Protein AF-A0A087TLQ4-F1 (afdb_monomer_lite)

Organism: Stegodyphus mimosarum (NCBI:txid407821)

Structure (mmCIF, N/CA/C/O backbone):
data_AF-A0A087TLQ4-F1
#
_entry.id   AF-A0A087TLQ4-F1
#
loop_
_atom_site.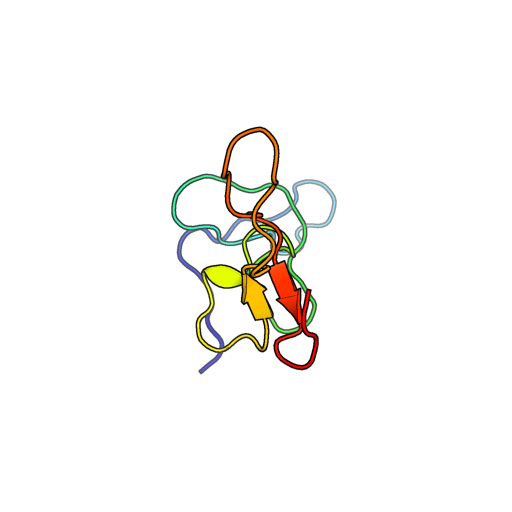group_PDB
_atom_site.id
_atom_site.type_symbol
_atom_site.label_atom_id
_atom_site.label_alt_id
_atom_site.label_comp_id
_atom_site.label_asym_id
_atom_site.label_entity_id
_atom_site.label_seq_id
_atom_site.pdbx_PDB_ins_code
_atom_site.Cartn_x
_atom_site.Cartn_y
_atom_site.Cartn_z
_atom_site.occupancy
_atom_site.B_iso_or_equiv
_atom_site.auth_seq_id
_atom_site.auth_comp_id
_atom_site.auth_asym_id
_atom_site.auth_atom_id
_atom_site.pdbx_PDB_model_num
ATOM 1 N N . MET A 1 1 ? -8.323 -15.662 -10.436 1.00 48.75 1 MET A N 1
ATOM 2 C CA . MET A 1 1 ? -7.653 -14.692 -11.330 1.00 48.75 1 MET A CA 1
ATOM 3 C C . MET A 1 1 ? -6.648 -13.926 -10.490 1.00 48.75 1 MET A C 1
ATOM 5 O O . MET A 1 1 ? -7.039 -13.389 -9.463 1.00 48.75 1 MET A O 1
ATOM 9 N N . MET A 1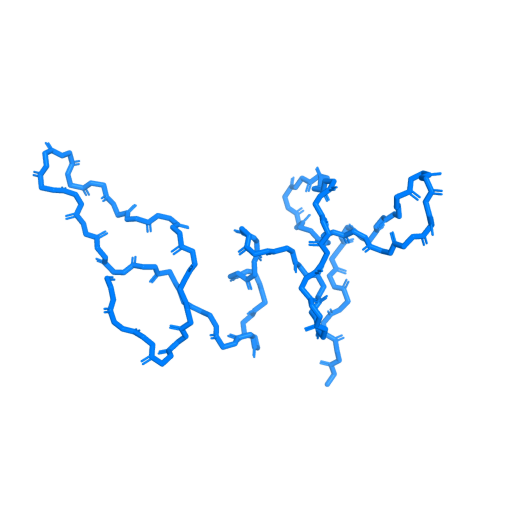 2 ? -5.364 -13.972 -10.839 1.00 55.78 2 MET A N 1
ATOM 10 C CA . MET A 1 2 ? -4.311 -13.255 -10.113 1.00 55.78 2 MET A CA 1
ATOM 11 C C . MET A 1 2 ? -4.451 -11.762 -10.428 1.00 55.78 2 MET A C 1
ATOM 13 O O . MET A 1 2 ? 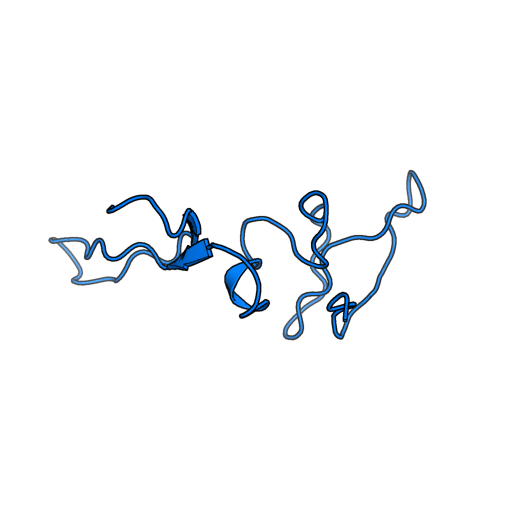-4.442 -11.388 -11.597 1.00 55.78 2 MET A O 1
ATOM 17 N N . PHE A 1 3 ? -4.641 -10.908 -9.423 1.00 65.25 3 PHE A N 1
ATOM 18 C CA . PHE A 1 3 ? -4.732 -9.466 -9.648 1.00 65.25 3 PHE A CA 1
ATOM 19 C C . PHE A 1 3 ? -3.352 -8.949 -10.073 1.00 65.25 3 PHE A C 1
ATOM 21 O O . PHE A 1 3 ? -2.434 -8.950 -9.260 1.00 65.25 3 PHE A O 1
ATOM 28 N N . GLU A 1 4 ? -3.171 -8.539 -11.331 1.00 64.88 4 GLU A N 1
ATOM 29 C CA . GLU A 1 4 ? -1.857 -8.084 -11.832 1.00 64.88 4 GLU A CA 1
ATOM 30 C C . GLU A 1 4 ? -1.547 -6.610 -11.482 1.00 64.88 4 GLU A C 1
ATOM 32 O O . GLU A 1 4 ? -0.384 -6.181 -11.444 1.00 64.88 4 GLU A O 1
ATOM 37 N N . GLY A 1 5 ? -2.580 -5.851 -11.100 1.00 68.38 5 GLY A N 1
ATOM 38 C CA . GLY A 1 5 ? -2.496 -4.427 -10.779 1.00 68.38 5 GLY A CA 1
ATOM 39 C C . GLY A 1 5 ? -2.427 -3.526 -12.016 1.00 68.38 5 GLY A C 1
ATOM 40 O O . GLY A 1 5 ? -2.345 -4.008 -13.139 1.00 68.38 5 GLY A O 1
ATOM 41 N N . LYS A 1 6 ? -2.494 -2.201 -11.818 1.00 75.38 6 LYS A N 1
ATOM 42 C CA . LYS A 1 6 ? -2.581 -1.229 -12.929 1.00 75.38 6 LYS A CA 1
ATOM 43 C C . LYS A 1 6 ? -1.224 -0.655 -13.349 1.00 75.38 6 LYS A C 1
ATOM 45 O O . LYS A 1 6 ? -0.995 -0.431 -14.529 1.00 75.38 6 LYS A O 1
ATOM 50 N N . HIS A 1 7 ? -0.309 -0.449 -12.398 1.00 82.81 7 HIS A N 1
ATOM 51 C CA . HIS A 1 7 ? 1.014 0.145 -12.649 1.00 82.81 7 HIS A CA 1
ATOM 52 C C . HIS A 1 7 ? 2.157 -0.856 -12.470 1.00 82.81 7 HIS A C 1
ATOM 54 O O . HIS A 1 7 ? 3.009 -0.728 -11.583 1.00 82.81 7 HIS A O 1
ATOM 60 N N . ILE A 1 8 ? 2.171 -1.875 -13.325 1.00 85.31 8 ILE A N 1
ATOM 61 C CA . ILE A 1 8 ? 3.232 -2.881 -13.342 1.00 85.31 8 ILE A CA 1
ATOM 62 C C . ILE A 1 8 ? 4.534 -2.226 -13.802 1.00 85.31 8 ILE A C 1
ATOM 64 O O . ILE A 1 8 ? 4.615 -1.648 -14.881 1.00 85.31 8 ILE A O 1
ATOM 68 N N . HIS A 1 9 ? 5.566 -2.323 -12.973 1.00 90.31 9 HIS A N 1
ATOM 69 C CA . HIS A 1 9 ? 6.910 -1.870 -13.304 1.00 90.31 9 HIS A CA 1
ATOM 70 C C . HIS A 1 9 ? 7.938 -2.754 -12.604 1.00 90.31 9 HIS A C 1
ATOM 72 O O . HIS A 1 9 ? 7.615 -3.493 -11.670 1.00 90.31 9 HIS A O 1
ATOM 78 N N . TYR A 1 10 ? 9.184 -2.684 -13.062 1.00 91.25 10 TYR A N 1
ATOM 79 C CA . TYR A 1 10 ? 10.239 -3.600 -12.648 1.00 91.25 10 TYR A CA 1
ATOM 80 C C . TYR A 1 10 ? 11.385 -2.850 -11.981 1.00 91.25 10 TYR A C 1
ATOM 82 O O . TYR A 1 10 ? 11.648 -1.682 -12.270 1.00 91.25 10 TYR A O 1
ATOM 90 N N . SER A 1 11 ? 12.078 -3.527 -11.070 1.00 89.62 11 SER A N 1
ATOM 91 C CA . SER A 1 11 ? 13.288 -2.979 -10.467 1.00 89.62 11 SER A CA 1
ATOM 92 C C . SER A 1 11 ? 14.409 -2.888 -11.506 1.00 89.62 11 SER A C 1
ATOM 94 O O . SER A 1 11 ? 14.671 -3.884 -12.184 1.00 89.62 11 SER A O 1
ATOM 96 N N . PRO A 1 12 ? 15.139 -1.762 -11.589 1.00 88.94 12 PRO A N 1
ATOM 97 C CA . PRO A 1 12 ? 16.262 -1.634 -12.516 1.00 88.94 12 PRO A CA 1
ATOM 98 C C . PRO A 1 12 ? 17.437 -2.557 -12.155 1.00 88.94 12 PRO A C 1
ATOM 100 O O . PRO A 1 12 ? 18.253 -2.862 -13.014 1.00 88.94 12 PRO A O 1
ATOM 103 N N . VAL A 1 13 ? 17.514 -3.027 -10.903 1.00 90.06 13 VAL A N 1
ATOM 104 C CA . VAL A 1 13 ? 18.639 -3.838 -10.408 1.00 90.06 13 VAL A CA 1
ATOM 105 C C . VAL A 1 13 ? 18.476 -5.316 -10.754 1.00 90.06 13 VAL A C 1
ATOM 107 O O . VAL A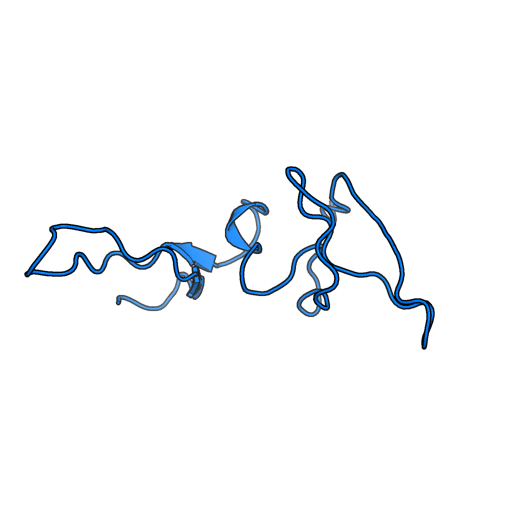 1 13 ? 19.428 -5.974 -11.149 1.00 90.06 13 VAL A O 1
ATOM 110 N N . ASN A 1 14 ? 17.272 -5.864 -10.580 1.00 91.06 14 ASN A N 1
ATOM 111 C CA . ASN A 1 14 ? 17.034 -7.310 -10.679 1.00 91.06 14 ASN A CA 1
ATOM 112 C C . ASN A 1 14 ? 15.880 -7.686 -11.618 1.00 91.06 14 ASN A C 1
ATOM 114 O O . ASN A 1 14 ? 15.503 -8.855 -11.664 1.00 91.06 14 ASN A O 1
ATOM 118 N N . LYS A 1 15 ? 15.295 -6.709 -12.326 1.00 89.25 15 LYS A N 1
ATOM 119 C CA . LYS A 1 15 ? 14.155 -6.879 -13.241 1.00 89.25 15 LYS A CA 1
ATOM 120 C C . LYS A 1 15 ? 12.953 -7.611 -12.621 1.00 89.25 15 LYS A C 1
ATOM 122 O O . LYS A 1 15 ? 12.110 -8.127 -13.345 1.00 89.25 15 LYS A O 1
ATOM 127 N N . LYS A 1 16 ? 12.833 -7.650 -11.286 1.00 89.50 16 LYS A N 1
ATOM 128 C CA . LYS A 1 16 ? 11.674 -8.241 -10.601 1.00 89.50 16 LYS A CA 1
ATOM 129 C C . LYS A 1 16 ? 10.516 -7.247 -10.543 1.00 89.50 16 LYS A C 1
ATOM 131 O O . LYS A 1 16 ? 10.764 -6.045 -10.400 1.00 89.50 16 LYS A O 1
ATOM 136 N N . PRO A 1 17 ? 9.266 -7.732 -10.615 1.00 89.25 17 PRO A N 1
ATOM 137 C CA . PRO A 1 17 ? 8.100 -6.868 -10.580 1.00 89.25 17 PRO A CA 1
ATOM 138 C C . PRO A 1 17 ? 7.936 -6.195 -9.207 1.00 89.25 17 PRO A C 1
ATOM 140 O O . PRO A 1 17 ? 8.090 -6.818 -8.152 1.00 89.25 17 PRO A O 1
ATOM 143 N N . LEU A 1 18 ? 7.622 -4.903 -9.234 1.00 93.31 18 LEU A N 1
ATOM 144 C CA . LEU A 1 18 ? 7.407 -4.039 -8.074 1.00 93.31 18 LEU A CA 1
ATOM 145 C C . LEU A 1 18 ? 5.917 -3.750 -7.875 1.00 93.31 18 LEU A C 1
ATOM 147 O O . LEU A 1 18 ? 5.074 -4.126 -8.687 1.00 93.31 18 LEU A O 1
ATOM 151 N N . CYS A 1 19 ? 5.585 -3.134 -6.745 1.00 93.94 19 CYS A N 1
ATOM 152 C CA . CYS A 1 19 ? 4.217 -2.852 -6.330 1.00 93.94 19 CYS A CA 1
ATOM 153 C C . CYS A 1 19 ? 3.407 -2.119 -7.415 1.00 93.94 19 CYS A C 1
ATOM 155 O O . CYS A 1 19 ? 3.740 -0.996 -7.788 1.00 93.94 19 CYS A O 1
ATOM 157 N N . SER A 1 20 ? 2.281 -2.697 -7.831 1.00 92.56 20 SER A N 1
ATOM 158 C CA . SER A 1 20 ? 1.423 -2.174 -8.905 1.00 92.56 20 SER A CA 1
ATOM 159 C C . SER A 1 20 ? 0.410 -1.111 -8.455 1.00 92.56 20 SER A C 1
ATOM 161 O O . SER A 1 20 ? -0.708 -1.077 -8.971 1.00 92.56 20 SER A O 1
ATOM 163 N N . TYR A 1 21 ? 0.770 -0.267 -7.483 1.00 92.25 21 TYR A N 1
ATOM 164 C CA . TYR A 1 21 ? -0.162 0.676 -6.851 1.00 92.25 21 TYR A CA 1
ATOM 165 C C . TYR A 1 21 ? -0.769 1.657 -7.862 1.00 92.25 21 TYR A C 1
ATOM 167 O O . TYR A 1 21 ? -0.053 2.317 -8.619 1.00 92.25 21 TYR A O 1
ATOM 175 N N . SER A 1 22 ? -2.095 1.774 -7.857 1.00 88.50 22 SER A N 1
ATOM 176 C CA . SER A 1 22 ? -2.833 2.482 -8.902 1.00 88.50 22 SER A CA 1
ATOM 177 C C . SER A 1 22 ? -2.646 3.998 -8.865 1.00 88.50 22 SER A C 1
ATOM 179 O O . SER A 1 22 ? -2.700 4.624 -9.915 1.00 88.50 22 SER A O 1
ATOM 181 N N . ALA A 1 23 ? -2.405 4.613 -7.702 1.00 88.75 23 ALA A N 1
ATOM 182 C CA . ALA A 1 23 ? -2.329 6.078 -7.628 1.00 88.75 23 ALA A CA 1
ATOM 183 C C . ALA A 1 23 ? -0.933 6.650 -7.934 1.00 88.75 23 ALA A C 1
ATOM 185 O O . ALA A 1 23 ? -0.821 7.782 -8.393 1.00 88.75 23 ALA A O 1
ATOM 186 N N . LYS A 1 24 ? 0.146 5.907 -7.654 1.00 89.06 24 LYS A N 1
ATOM 187 C CA . LYS A 1 24 ? 1.524 6.363 -7.917 1.00 89.06 24 LYS A CA 1
ATOM 188 C C . LYS A 1 24 ? 2.498 5.206 -8.081 1.00 89.06 24 LYS A C 1
ATOM 190 O O . LYS A 1 24 ? 2.312 4.140 -7.495 1.00 89.06 24 LYS A O 1
ATOM 195 N N . LEU A 1 25 ? 3.605 5.472 -8.774 1.00 89.62 25 LEU A N 1
ATOM 196 C CA . LEU A 1 25 ? 4.700 4.520 -8.932 1.00 89.62 25 LEU A CA 1
ATOM 197 C C . LEU A 1 25 ? 5.309 4.159 -7.567 1.00 89.62 25 LEU A C 1
ATOM 199 O O . LEU A 1 25 ? 5.924 4.990 -6.894 1.00 89.62 25 LEU A O 1
ATOM 203 N N . CYS A 1 26 ? 5.142 2.905 -7.150 1.00 92.19 26 CYS A N 1
ATOM 204 C CA . CYS A 1 26 ? 5.662 2.417 -5.881 1.00 92.19 26 CYS A CA 1
ATOM 205 C C . CYS A 1 26 ? 6.861 1.491 -6.092 1.00 92.19 26 CYS A C 1
ATOM 207 O O . CYS A 1 26 ? 6.703 0.325 -6.431 1.00 92.19 26 CYS A O 1
ATOM 209 N N . LYS A 1 27 ? 8.064 1.972 -5.760 1.00 92.06 27 LYS A N 1
ATOM 210 C CA . LYS A 1 27 ? 9.317 1.211 -5.916 1.00 92.06 27 LYS A CA 1
ATOM 211 C C . LYS A 1 27 ? 9.508 0.063 -4.900 1.00 92.06 27 LYS A C 1
ATOM 213 O O . LYS A 1 27 ? 10.598 -0.489 -4.792 1.00 92.06 27 LYS A O 1
ATOM 218 N N . GLN A 1 28 ? 8.484 -0.265 -4.111 1.00 92.81 28 GLN A N 1
ATOM 219 C CA . GLN A 1 28 ? 8.541 -1.323 -3.097 1.00 92.81 28 GLN A CA 1
ATOM 220 C C . GLN A 1 28 ? 8.306 -2.698 -3.721 1.00 92.81 28 GLN A C 1
ATOM 222 O O . GLN A 1 28 ? 7.576 -2.827 -4.705 1.00 92.81 28 GLN A O 1
ATOM 227 N N . ARG A 1 29 ? 8.885 -3.743 -3.121 1.00 91.81 29 ARG A N 1
ATOM 228 C CA . ARG A 1 29 ? 8.651 -5.120 -3.572 1.00 91.81 29 ARG A CA 1
ATOM 229 C C . ARG A 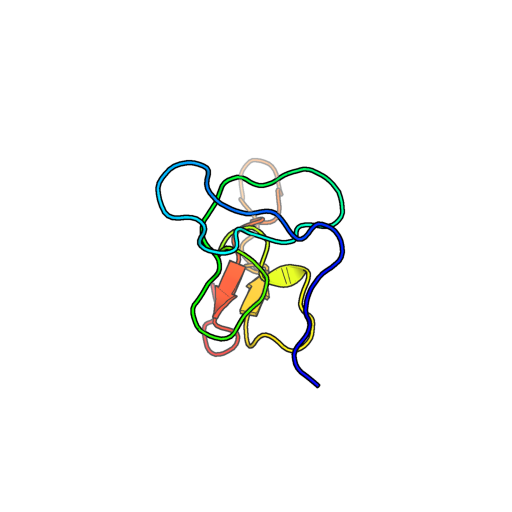1 29 ? 7.225 -5.572 -3.278 1.00 91.81 29 ARG A C 1
ATOM 231 O O . ARG A 1 29 ? 6.640 -5.202 -2.261 1.00 91.81 29 ARG A O 1
ATOM 238 N N . ARG A 1 30 ? 6.700 -6.395 -4.183 1.00 91.69 30 ARG A N 1
ATOM 239 C CA . ARG A 1 30 ? 5.433 -7.103 -4.010 1.00 91.69 30 ARG A CA 1
ATOM 240 C C . ARG A 1 30 ? 5.533 -8.119 -2.871 1.00 91.69 30 ARG A C 1
ATOM 242 O O . ARG A 1 30 ? 6.600 -8.696 -2.657 1.00 91.69 30 ARG A O 1
ATOM 249 N N . ILE A 1 31 ? 4.431 -8.336 -2.159 1.00 90.75 31 ILE A N 1
ATOM 250 C CA . ILE A 1 31 ? 4.289 -9.477 -1.252 1.00 90.75 31 ILE A CA 1
ATOM 251 C C . ILE A 1 31 ? 4.197 -10.744 -2.101 1.00 90.75 31 ILE A C 1
ATOM 253 O O . ILE A 1 31 ? 3.656 -10.724 -3.207 1.00 90.75 31 ILE A O 1
ATOM 257 N N . ASN A 1 32 ? 4.742 -11.845 -1.593 1.00 88.19 32 ASN A N 1
ATOM 258 C CA . ASN A 1 32 ? 4.688 -13.120 -2.289 1.00 88.19 32 ASN A CA 1
ATOM 259 C C . ASN A 1 32 ? 3.232 -13.523 -2.585 1.00 88.19 32 ASN A C 1
ATOM 261 O O . ASN A 1 32 ? 2.410 -13.549 -1.673 1.00 88.19 32 ASN A O 1
ATOM 265 N N . GLY A 1 33 ? 2.925 -13.808 -3.852 1.00 87.50 33 GLY A N 1
ATOM 266 C CA . GLY A 1 33 ? 1.568 -14.135 -4.305 1.00 87.50 33 GLY A CA 1
ATOM 267 C C . GLY A 1 33 ? 0.650 -12.938 -4.599 1.00 87.50 33 GLY A C 1
ATOM 268 O O . GLY A 1 33 ? -0.471 -13.159 -5.040 1.00 87.50 33 GLY A O 1
ATOM 269 N N . TYR A 1 34 ? 1.109 -11.692 -4.421 1.00 89.81 34 TYR A N 1
ATOM 270 C CA . TYR A 1 34 ? 0.305 -10.482 -4.654 1.00 89.81 34 TYR A CA 1
ATOM 271 C C . TYR A 1 34 ? 0.977 -9.504 -5.624 1.00 89.81 34 TYR A C 1
ATOM 273 O O . TYR A 1 34 ? 2.189 -9.533 -5.831 1.00 89.81 34 TYR A O 1
ATOM 281 N N . ALA A 1 35 ? 0.204 -8.572 -6.190 1.00 91.19 35 ALA A N 1
ATOM 282 C CA . ALA A 1 35 ? 0.725 -7.484 -7.029 1.00 91.19 35 ALA A CA 1
ATOM 283 C C . ALA A 1 35 ? 1.190 -6.241 -6.248 1.00 91.19 35 ALA A C 1
ATOM 285 O O . ALA A 1 35 ? 1.746 -5.311 -6.837 1.00 91.19 35 ALA A O 1
ATOM 286 N N . PHE A 1 36 ? 1.010 -6.210 -4.927 1.00 92.81 36 PHE A N 1
ATOM 287 C CA . PHE A 1 36 ? 1.222 -5.017 -4.103 1.00 92.81 36 PHE A CA 1
ATOM 288 C C . PHE A 1 36 ? 2.227 -5.251 -2.980 1.00 92.81 36 PHE A C 1
ATOM 290 O O . PHE A 1 36 ? 2.428 -6.376 -2.526 1.00 92.81 36 PHE A O 1
ATOM 297 N N . CYS A 1 37 ? 2.885 -4.181 -2.530 1.00 93.81 37 CYS A N 1
ATOM 298 C CA . CYS A 1 37 ? 3.695 -4.210 -1.314 1.00 93.81 37 CYS A CA 1
ATOM 299 C C . CYS A 1 37 ? 2.807 -4.186 -0.068 1.00 93.81 37 CYS A C 1
ATOM 301 O O . CYS A 1 37 ? 1.627 -3.856 -0.156 1.00 93.81 37 CYS A O 1
ATOM 303 N N . ILE A 1 38 ? 3.394 -4.429 1.109 1.00 91.62 38 ILE A N 1
ATOM 304 C CA . ILE A 1 38 ? 2.644 -4.417 2.371 1.00 91.62 38 ILE A CA 1
ATOM 305 C C . ILE A 1 38 ? 1.842 -3.133 2.568 1.00 91.62 38 ILE A C 1
ATOM 307 O O . ILE A 1 38 ? 0.689 -3.220 2.936 1.00 91.62 38 ILE A O 1
ATOM 311 N N . ARG A 1 39 ? 2.367 -1.950 2.224 1.00 92.44 39 ARG A N 1
ATOM 312 C CA . ARG A 1 39 ? 1.638 -0.678 2.397 1.00 92.44 39 ARG A CA 1
ATOM 313 C C . ARG A 1 39 ? 0.428 -0.508 1.478 1.00 92.44 39 ARG A C 1
ATOM 315 O O . ARG A 1 39 ? -0.482 0.228 1.833 1.00 92.44 39 ARG A O 1
ATOM 322 N N . HIS A 1 40 ? 0.435 -1.139 0.308 1.00 93.75 40 HIS A N 1
ATOM 323 C CA . HIS A 1 40 ? -0.622 -0.989 -0.697 1.00 93.75 40 HIS A CA 1
ATOM 324 C C . HIS A 1 40 ? -1.436 -2.271 -0.892 1.00 93.75 40 HIS A C 1
ATOM 326 O O . HIS A 1 40 ? -2.258 -2.336 -1.797 1.00 93.75 40 HIS A O 1
ATOM 332 N N . ILE A 1 41 ? -1.236 -3.284 -0.044 1.00 92.12 41 ILE A N 1
ATOM 333 C CA . ILE A 1 41 ? -1.942 -4.567 -0.133 1.00 92.12 41 ILE A CA 1
ATOM 334 C C . ILE A 1 41 ? -3.461 -4.416 -0.002 1.00 92.12 41 ILE A C 1
ATOM 336 O O . ILE A 1 41 ? -4.195 -5.209 -0.568 1.00 92.12 41 ILE A O 1
ATOM 340 N N . LEU A 1 42 ? -3.923 -3.352 0.666 1.00 91.81 42 LEU A N 1
ATOM 341 C CA . LEU A 1 42 ? -5.343 -3.017 0.818 1.00 91.81 42 LEU A CA 1
ATOM 342 C C . LEU A 1 42 ? -6.029 -2.624 -0.503 1.00 91.81 42 LEU A C 1
ATOM 344 O O . LEU A 1 42 ? -7.253 -2.527 -0.539 1.00 91.81 42 LEU A O 1
ATOM 348 N N . GLU A 1 43 ? -5.268 -2.377 -1.576 1.00 90.56 43 GLU A N 1
ATOM 349 C CA . GLU A 1 43 ? -5.829 -2.177 -2.917 1.00 90.56 43 GLU A CA 1
ATOM 350 C C . GLU A 1 43 ? -6.309 -3.502 -3.536 1.00 90.56 43 GLU A C 1
ATOM 352 O O . GLU A 1 43 ? -7.256 -3.503 -4.325 1.00 90.56 43 GLU A O 1
ATOM 357 N N . ASP A 1 44 ? -5.717 -4.633 -3.134 1.00 89.31 44 ASP A N 1
ATOM 358 C CA . ASP A 1 44 ? -6.201 -5.959 -3.505 1.00 89.31 44 ASP A CA 1
ATOM 359 C C . ASP A 1 44 ? -7.271 -6.433 -2.522 1.00 89.31 44 ASP A C 1
ATOM 361 O O . ASP A 1 44 ? -6.979 -6.890 -1.419 1.00 89.31 44 ASP A O 1
ATOM 365 N N . LYS A 1 45 ? -8.537 -6.370 -2.942 1.00 85.94 45 LYS A N 1
ATOM 366 C CA . LYS A 1 45 ? -9.667 -6.842 -2.124 1.00 85.94 45 LYS A CA 1
ATOM 367 C C . LYS A 1 45 ? -9.669 -8.358 -1.904 1.00 85.94 45 LYS A C 1
ATOM 369 O O . LYS A 1 45 ? -10.398 -8.832 -1.039 1.00 85.94 45 LYS A O 1
ATOM 374 N N . SER A 1 46 ? -8.888 -9.101 -2.689 1.00 87.12 46 SER A N 1
ATOM 375 C CA . SER A 1 46 ? -8.722 -10.549 -2.526 1.00 87.12 46 SER A CA 1
ATOM 376 C C . SER A 1 46 ? -7.691 -10.899 -1.451 1.00 87.12 46 SER A C 1
ATOM 378 O O . SER A 1 46 ? -7.642 -12.044 -1.003 1.00 87.12 46 SER A O 1
ATOM 380 N N . ALA A 1 47 ? -6.862 -9.938 -1.033 1.00 89.81 47 ALA A N 1
ATOM 381 C CA . ALA A 1 47 ? -5.822 -10.179 -0.053 1.00 89.81 47 ALA A CA 1
ATOM 382 C C . ALA A 1 47 ? -6.413 -10.291 1.365 1.00 89.81 47 ALA A C 1
ATOM 384 O O . ALA A 1 47 ? -7.290 -9.510 1.739 1.00 89.81 47 ALA A O 1
ATOM 385 N N . PRO A 1 48 ? -5.906 -11.206 2.211 1.00 91.12 48 PRO A N 1
ATOM 386 C CA . PRO A 1 48 ? -6.341 -11.392 3.592 1.00 91.12 48 PRO A CA 1
ATOM 387 C C . PRO A 1 48 ? -5.720 -10.324 4.505 1.00 91.12 48 PRO A C 1
ATOM 389 O O . PRO A 1 48 ? -5.138 -10.632 5.544 1.00 91.12 48 PRO A O 1
ATOM 392 N N . PHE A 1 49 ? -5.816 -9.061 4.099 1.00 91.81 49 PHE A N 1
ATOM 393 C CA . PHE A 1 49 ? -5.360 -7.905 4.852 1.00 91.81 49 PHE A CA 1
ATOM 394 C C . PHE A 1 49 ? -6.499 -6.900 4.988 1.00 91.81 49 PHE A C 1
ATOM 396 O O . PHE A 1 49 ? -7.289 -6.693 4.070 1.00 91.81 49 PHE A O 1
ATOM 403 N N . LYS A 1 50 ? -6.547 -6.227 6.132 1.00 92.00 50 LYS A N 1
ATOM 404 C CA . LYS A 1 50 ? -7.495 -5.150 6.421 1.00 92.00 50 LYS A CA 1
ATOM 405 C C . LYS A 1 50 ? -6.771 -3.962 7.035 1.00 92.00 50 LYS A C 1
ATOM 407 O O . LYS A 1 50 ? -5.668 -4.095 7.562 1.00 92.00 50 LYS A O 1
ATOM 412 N N . GLN A 1 51 ? -7.377 -2.784 6.959 1.00 91.38 51 GLN A N 1
ATOM 413 C CA . GLN A 1 51 ? -6.855 -1.615 7.657 1.00 91.38 51 GLN A CA 1
ATOM 414 C C . GLN A 1 51 ? -7.000 -1.817 9.171 1.00 91.38 51 GLN A C 1
ATOM 416 O O . GLN A 1 51 ? -8.037 -2.286 9.641 1.00 91.38 51 GLN A O 1
ATOM 421 N N . CYS A 1 52 ? -5.963 -1.462 9.928 1.00 90.69 52 CYS A N 1
ATOM 422 C CA . CYS A 1 52 ? -5.998 -1.453 11.386 1.00 90.69 52 CYS A CA 1
ATOM 423 C C . CYS A 1 52 ? -7.173 -0.604 11.898 1.00 90.69 52 CYS A C 1
ATOM 425 O O . CYS A 1 52 ? -7.402 0.511 11.423 1.00 90.69 52 CYS A O 1
ATOM 427 N N . ALA A 1 53 ? -7.918 -1.145 12.865 1.00 88.81 53 ALA A N 1
ATOM 428 C CA . ALA A 1 53 ? -9.098 -0.496 13.428 1.00 88.81 53 ALA A CA 1
ATOM 429 C C . ALA A 1 53 ? -8.731 0.521 14.518 1.00 88.81 53 ALA A C 1
ATOM 431 O O . ALA A 1 53 ? -9.572 1.329 14.912 1.00 88.81 53 ALA A O 1
ATOM 432 N N . HIS A 1 54 ? -7.478 0.507 14.982 1.00 89.12 54 HIS A N 1
ATOM 433 C CA . HIS A 1 54 ? -6.977 1.446 15.971 1.00 89.12 54 HIS A CA 1
ATOM 434 C C . HIS A 1 54 ? -7.241 2.905 15.585 1.00 89.12 54 HIS A C 1
ATOM 436 O O . HIS A 1 54 ? -6.865 3.372 14.503 1.00 89.12 54 HIS A O 1
ATOM 442 N N . VAL A 1 55 ? -7.811 3.647 16.531 1.00 89.56 55 VAL A N 1
ATOM 443 C CA . VAL A 1 55 ? -8.007 5.091 16.439 1.00 89.56 55 VAL A CA 1
ATOM 444 C C . VAL A 1 55 ? -7.174 5.751 17.526 1.00 89.56 55 VAL A C 1
ATOM 446 O O . VAL A 1 55 ? -7.368 5.503 18.716 1.00 89.56 55 VAL A O 1
ATOM 449 N N . ALA A 1 56 ? -6.238 6.598 17.113 1.00 87.62 56 ALA A N 1
ATOM 450 C CA . ALA A 1 56 ? -5.367 7.305 18.033 1.00 87.62 56 ALA A CA 1
ATOM 451 C C . ALA A 1 56 ? -6.180 8.257 18.930 1.00 87.62 56 ALA A C 1
ATOM 453 O O . ALA A 1 56 ? -6.953 9.084 18.447 1.00 87.62 56 ALA A O 1
ATOM 454 N N . ARG A 1 57 ? -5.992 8.163 20.254 1.00 86.88 57 ARG A N 1
ATOM 455 C CA . ARG A 1 57 ? -6.790 8.920 21.240 1.00 86.88 57 ARG A CA 1
ATOM 456 C C . ARG A 1 57 ? -6.579 10.435 21.163 1.00 86.88 57 ARG A C 1
ATOM 458 O O . ARG A 1 57 ? -7.512 11.184 21.426 1.00 86.88 57 ARG A O 1
ATOM 465 N N . TYR A 1 58 ? -5.377 10.879 20.796 1.00 89.31 58 TYR A N 1
ATOM 466 C CA . TYR A 1 58 ? -4.997 12.295 20.834 1.00 89.31 58 TYR A CA 1
ATOM 467 C C . TYR A 1 58 ? -5.544 13.109 19.651 1.00 89.31 58 TYR A C 1
ATOM 469 O O . TYR A 1 58 ? -5.905 14.267 19.823 1.00 89.31 58 TYR A O 1
ATOM 477 N N . ASN A 1 59 ? -5.640 12.517 18.457 1.00 90.19 59 ASN A N 1
ATOM 478 C CA . ASN A 1 59 ? -6.067 13.212 17.233 1.00 90.19 59 ASN A CA 1
ATOM 479 C C . ASN A 1 59 ? -7.260 12.546 16.528 1.00 90.19 59 ASN A C 1
ATOM 481 O O . ASN A 1 59 ? -7.649 12.985 15.449 1.00 90.19 59 ASN A O 1
ATOM 485 N N . LYS A 1 60 ? -7.829 11.477 17.104 1.00 87.88 60 LYS A N 1
ATOM 486 C CA . LYS A 1 60 ? -8.886 10.652 16.494 1.00 87.88 60 LYS A CA 1
ATOM 487 C C . LYS A 1 60 ? -8.529 10.115 15.095 1.00 87.88 60 LYS A C 1
ATOM 489 O O . LYS A 1 60 ? -9.419 9.760 14.322 1.00 87.88 60 LYS A O 1
ATOM 494 N N . GLN A 1 61 ? -7.242 10.031 14.749 1.00 89.75 61 GLN A N 1
ATOM 495 C CA . GLN A 1 61 ? -6.804 9.542 13.446 1.00 89.75 61 GLN A CA 1
ATOM 496 C C . GLN A 1 61 ? -6.861 8.013 13.407 1.00 89.75 61 GLN A C 1
ATOM 498 O O . GLN A 1 61 ? -6.330 7.331 14.286 1.00 89.75 61 GLN A O 1
ATOM 503 N N . LYS A 1 62 ? -7.500 7.475 12.365 1.00 88.44 62 LYS A N 1
ATOM 504 C CA . LYS A 1 62 ? -7.520 6.033 12.098 1.00 88.44 62 LYS A CA 1
ATOM 505 C C . LYS A 1 62 ? -6.145 5.578 11.629 1.00 88.44 62 LYS A C 1
ATOM 507 O O . LYS A 1 62 ? -5.529 6.227 10.782 1.00 88.44 62 LYS A O 1
ATOM 512 N N . CYS A 1 63 ? -5.681 4.446 12.140 1.00 88.75 63 CYS A N 1
ATOM 513 C CA . CYS A 1 63 ? -4.445 3.842 11.677 1.00 88.75 63 CYS A CA 1
ATOM 514 C C . CYS A 1 63 ? -4.574 3.458 10.199 1.00 88.75 63 CYS A C 1
ATOM 516 O O . CYS A 1 63 ? -5.562 2.859 9.791 1.00 88.75 63 CYS A O 1
ATOM 518 N N . THR A 1 64 ? -3.581 3.800 9.385 1.00 88.31 64 THR A N 1
ATOM 519 C CA . THR A 1 64 ? -3.541 3.460 7.954 1.00 88.31 64 THR A CA 1
ATOM 520 C C . THR A 1 64 ? -2.739 2.192 7.674 1.00 88.31 64 THR A C 1
ATOM 522 O O . THR A 1 64 ? -2.595 1.796 6.519 1.00 88.31 64 THR A O 1
ATOM 525 N N . ASN A 1 65 ? -2.207 1.542 8.715 1.00 89.81 65 ASN A N 1
ATOM 526 C CA . ASN A 1 65 ? -1.406 0.341 8.536 1.00 89.81 65 ASN A CA 1
ATOM 527 C C . ASN A 1 65 ? -2.294 -0.862 8.177 1.00 89.81 65 ASN A C 1
ATOM 529 O O . ASN A 1 65 ? -3.306 -1.094 8.844 1.00 89.81 65 ASN A O 1
ATOM 533 N N . PRO A 1 66 ? -1.893 -1.659 7.178 1.00 91.88 66 PRO A N 1
ATOM 534 C CA . PRO A 1 66 ? -2.493 -2.955 6.921 1.00 91.88 66 PRO A CA 1
ATOM 535 C C . PRO A 1 66 ? -2.098 -3.951 8.007 1.00 91.88 66 PRO A C 1
ATOM 537 O O . PRO A 1 66 ? -0.933 -4.030 8.401 1.00 91.88 66 PRO A O 1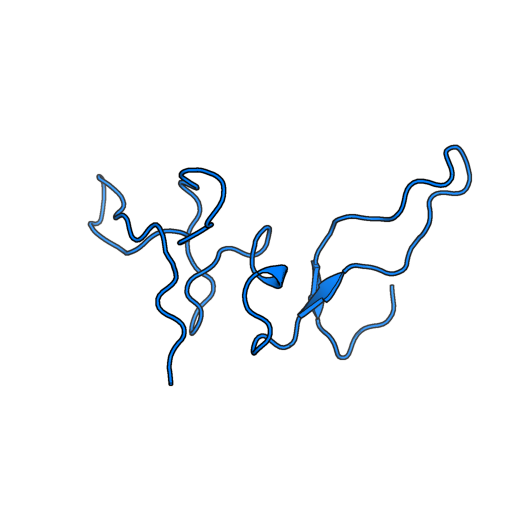
ATOM 540 N N . ILE A 1 67 ? -3.074 -4.733 8.448 1.00 91.81 67 ILE A N 1
ATOM 541 C CA . ILE A 1 67 ? -2.913 -5.873 9.347 1.00 91.81 67 ILE A CA 1
ATOM 542 C C . ILE A 1 67 ? -3.499 -7.124 8.682 1.00 91.81 67 ILE A C 1
ATOM 544 O O . ILE A 1 67 ? -4.415 -6.994 7.864 1.00 91.81 67 ILE A O 1
ATOM 548 N N . PRO A 1 68 ? -3.002 -8.329 9.002 1.00 89.56 68 PRO A N 1
ATOM 549 C CA . PRO A 1 68 ? -3.653 -9.569 8.599 1.00 89.56 68 PRO A CA 1
ATOM 550 C C . PRO A 1 68 ? -5.126 -9.587 9.027 1.00 89.56 68 PRO A C 1
ATOM 552 O O . PRO A 1 68 ? -5.476 -9.137 10.118 1.00 89.56 68 PRO A O 1
ATOM 555 N N . SER A 1 69 ? -6.011 -10.101 8.175 1.00 87.50 69 SER A N 1
ATOM 556 C CA . SER A 1 69 ? -7.453 -10.098 8.449 1.00 87.50 69 SER A CA 1
ATOM 557 C C . SER A 1 69 ? -7.845 -10.948 9.660 1.00 87.50 69 SER A C 1
ATOM 559 O O . SER A 1 69 ? -8.875 -10.657 10.274 1.00 87.50 69 SER A O 1
ATOM 561 N N . ASN A 1 70 ? -7.026 -11.940 10.031 1.00 87.69 70 ASN A N 1
ATOM 562 C CA . ASN A 1 70 ? -7.215 -12.771 11.224 1.00 87.69 70 ASN A CA 1
ATOM 563 C C . ASN A 1 70 ? -6.818 -12.072 12.538 1.00 87.69 70 ASN A C 1
ATOM 565 O O . ASN A 1 70 ? -7.215 -12.539 13.598 1.00 87.69 70 ASN A O 1
ATOM 569 N N . GLU A 1 71 ? -6.102 -10.948 12.484 1.00 84.00 71 GLU A N 1
ATOM 570 C CA . GLU A 1 71 ? -5.676 -10.194 13.666 1.00 84.00 71 GLU A CA 1
ATOM 571 C C . GLU A 1 71 ? -6.678 -9.078 14.005 1.00 84.00 71 GLU A C 1
ATOM 573 O O . GLU A 1 71 ? -7.378 -8.547 13.133 1.00 84.00 71 GLU A O 1
ATOM 578 N N . ASN A 1 72 ? -6.747 -8.670 15.274 1.00 76.19 72 ASN A N 1
ATOM 579 C CA . ASN A 1 72 ? -7.504 -7.491 15.705 1.00 76.19 72 ASN A CA 1
ATOM 580 C C . ASN A 1 72 ? -6.552 -6.496 16.381 1.00 76.19 72 ASN A C 1
ATOM 582 O O . ASN A 1 72 ? -5.933 -6.829 17.388 1.00 76.19 72 ASN A O 1
ATOM 586 N N . ARG A 1 73 ? -6.398 -5.302 15.791 1.00 68.88 73 ARG A N 1
ATOM 587 C CA . ARG A 1 73 ? -5.476 -4.264 16.266 1.00 68.88 73 ARG A CA 1
ATOM 588 C C . ARG A 1 73 ? -6.058 -2.866 16.134 1.00 68.88 73 ARG A C 1
ATOM 590 O O . ARG A 1 73 ? -6.637 -2.565 15.059 1.00 68.88 73 ARG A O 1
#

InterPro domains:
  IPR025927 KANL2-like, probable zinc-finger domain [PF13891] (19-71)

Radius of gyration: 13.88 Å; chains: 1; bounding box: 28×28×35 Å

pLDDT: mean 87.29, std 8.46, range [48.75, 93.94]

Sequence (73 aa):
MMFEGKHIHYSPVNKKPLCSYSAKLCKQRRINGYAFCIRHILEDKSAPFKQCAHVARYNKQKCTNPIPSNENR

Foldseek 3Di:
DACQAQQWDADPPPRHTDARADPDDDRHHDDVSHNHDQLRCVVPPPAQKDFAQDQDPPPRDGGSGIDGVPDHD

Secondary structure (DSSP, 8-state):
-----SS--B-TTT--BB---SSS---SBPPTTSSS-GGGGGG-TTSSEEE---B-TTT-PBP--EEETT---